Protein AF-A0A2V8F7Y3-F1 (afdb_monomer_lite)

Radius of gyration: 23.51 Å; chains: 1; bounding box: 51×40×60 Å

Sequence (126 aa):
MKVSDRVMPPWYIDRRIGIRKFKEDPSLSDEQIATIVKWVVDSGAPLGNPADLPKPRRFGDLNAWRIGQPDLIVTMPEAWVVKPAAPDDWPTFTLDPKLTEDRYIKAVEVKPAPNSHVVVHHSRPP

Foldseek 3Di:
DCLVVQCPPPDPDDCPDDDNDDDVPPGDDPVRSVVVCCCCPVVVVDDDDPVPDDDDDDDDPLPDDDVDDDPADFDDPDADDDDPDDPDDDDDDDTDSPDPDDDDDPDDDDRHDPPCPVPDDDDDDD

pLDDT: mean 90.53, std 4.72, range [64.12, 97.12]

Secondary structure (DSSP, 8-state):
-TTTTT-SS-----TTSS----TT--PPPHHHHHHHHIIIIIT------GGGPPPPP-PPPTTS-SSS--S-----SS-----SS--------------SS----S-----PPTTGGGT-------

Structure (mmCIF, N/CA/C/O backbone):
data_AF-A0A2V8F7Y3-F1
#
_entry.id   AF-A0A2V8F7Y3-F1
#
loop_
_atom_site.group_PDB
_atom_site.id
_atom_site.type_symbol
_atom_site.label_atom_id
_atom_site.label_alt_id
_atom_site.label_comp_id
_atom_site.label_asym_id
_atom_site.label_entity_id
_atom_site.label_seq_id
_atom_site.pdbx_PDB_ins_code
_atom_site.Cartn_x
_atom_site.Cartn_y
_atom_site.Cartn_z
_atom_site.occupancy
_atom_site.B_iso_or_equiv
_atom_site.auth_seq_id
_atom_site.auth_comp_id
_atom_site.auth_asym_id
_atom_site.auth_atom_id
_atom_site.pdbx_PDB_model_num
ATOM 1 N N . MET A 1 1 ? 17.965 4.250 -18.450 1.00 83.44 1 MET A N 1
ATOM 2 C CA . MET A 1 1 ? 16.538 3.844 -18.315 1.00 83.44 1 MET A CA 1
ATOM 3 C C . MET A 1 1 ? 16.516 2.650 -17.379 1.00 83.44 1 MET A C 1
ATOM 5 O O . MET A 1 1 ? 17.343 1.773 -17.552 1.00 83.44 1 MET A O 1
ATOM 9 N N . LYS A 1 2 ? 15.582 2.547 -16.422 1.00 91.00 2 LYS A N 1
ATOM 10 C CA . LYS A 1 2 ? 15.640 1.496 -15.380 1.00 91.00 2 LYS A CA 1
ATOM 11 C C . LYS A 1 2 ? 15.875 0.068 -15.917 1.00 91.00 2 LYS A C 1
ATOM 13 O O . LYS A 1 2 ? 16.600 -0.690 -15.286 1.00 91.00 2 LYS A O 1
ATOM 18 N N . VAL A 1 3 ? 15.323 -0.278 -17.085 1.00 92.38 3 VAL A N 1
ATOM 19 C CA . VAL A 1 3 ? 15.551 -1.577 -17.751 1.00 92.38 3 VAL A CA 1
ATOM 20 C C . VAL A 1 3 ? 16.946 -1.682 -18.395 1.00 92.38 3 VAL A C 1
ATOM 22 O O . VAL A 1 3 ? 17.622 -2.682 -18.179 1.00 92.38 3 VAL A O 1
ATOM 25 N N . SER A 1 4 ? 17.427 -0.658 -19.122 1.00 91.81 4 SER A N 1
ATOM 26 C CA . SER A 1 4 ? 18.788 -0.656 -19.705 1.00 91.81 4 SER A CA 1
ATOM 27 C C . SER A 1 4 ? 19.873 -0.708 -18.632 1.00 91.81 4 SER A C 1
ATOM 29 O O . SER A 1 4 ? 20.908 -1.340 -18.810 1.00 91.81 4 SER A O 1
ATOM 31 N N . ASP A 1 5 ? 19.594 -0.082 -17.490 1.00 91.62 5 ASP A N 1
ATOM 32 C CA . ASP A 1 5 ? 20.502 0.007 -16.348 1.00 91.62 5 ASP A CA 1
ATOM 33 C C . ASP A 1 5 ? 20.407 -1.252 -15.460 1.00 91.62 5 ASP A C 1
ATOM 35 O O . ASP A 1 5 ? 21.059 -1.328 -14.422 1.00 91.62 5 ASP A O 1
ATOM 39 N N . ARG A 1 6 ? 19.579 -2.239 -15.856 1.00 90.25 6 ARG A N 1
ATOM 40 C CA . ARG A 1 6 ? 19.319 -3.503 -15.142 1.00 90.25 6 ARG A CA 1
ATOM 41 C C . ARG A 1 6 ? 18.842 -3.320 -13.696 1.00 90.25 6 ARG A C 1
ATOM 43 O O . ARG A 1 6 ? 19.003 -4.206 -12.866 1.00 90.25 6 ARG A O 1
ATOM 50 N N . VAL A 1 7 ? 18.206 -2.184 -13.416 1.00 91.25 7 VAL A N 1
ATOM 51 C CA . VAL A 1 7 ? 17.499 -1.920 -12.154 1.00 91.25 7 VAL A CA 1
ATOM 52 C C . VAL A 1 7 ? 16.132 -2.617 -12.148 1.00 91.25 7 VAL A C 1
ATOM 54 O O . VAL A 1 7 ? 15.593 -2.898 -11.083 1.00 91.25 7 VAL A O 1
ATOM 57 N N . MET A 1 8 ? 15.572 -2.899 -13.332 1.00 92.25 8 MET A N 1
ATOM 58 C CA . MET A 1 8 ? 14.321 -3.637 -13.516 1.00 92.25 8 MET A CA 1
ATOM 59 C C . MET A 1 8 ? 14.538 -4.922 -14.344 1.00 92.25 8 MET A C 1
ATOM 61 O O . MET A 1 8 ? 15.237 -4.860 -15.359 1.00 92.25 8 MET A O 1
ATOM 65 N N . PRO A 1 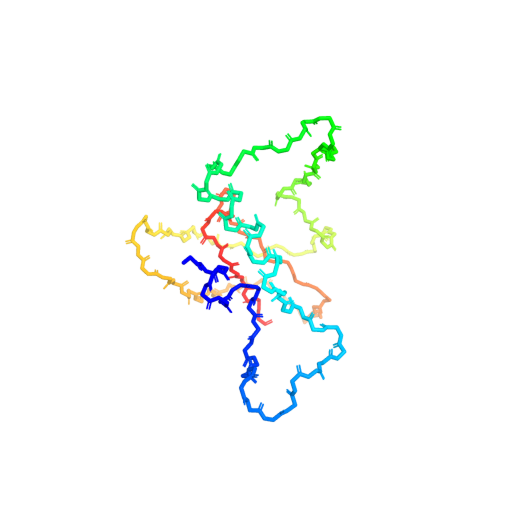9 ? 13.890 -6.046 -13.977 1.00 92.19 9 PRO A N 1
ATOM 66 C CA . PRO A 1 9 ? 13.145 -6.221 -12.731 1.00 92.19 9 PRO A CA 1
ATOM 67 C C . PRO A 1 9 ? 14.088 -6.129 -11.520 1.00 92.19 9 PRO A C 1
ATOM 69 O O . PRO A 1 9 ? 15.266 -6.466 -11.658 1.00 92.19 9 PRO A O 1
ATOM 72 N N . PRO A 1 10 ? 13.614 -5.637 -10.360 1.00 91.38 10 PRO A N 1
ATOM 73 C CA . PRO A 1 10 ? 14.466 -5.489 -9.190 1.00 91.38 10 PRO A CA 1
ATOM 74 C C . PRO A 1 10 ? 15.009 -6.854 -8.777 1.00 91.38 10 PRO A C 1
ATOM 76 O O . PRO A 1 10 ? 14.266 -7.727 -8.331 1.00 91.38 10 PRO A O 1
ATOM 79 N N . TRP A 1 11 ? 16.314 -7.036 -8.960 1.00 89.12 11 TRP A N 1
ATOM 80 C CA . TRP A 1 11 ? 17.012 -8.259 -8.605 1.00 89.12 11 TRP A CA 1
ATOM 81 C C . TRP A 1 11 ? 18.404 -7.914 -8.090 1.00 89.12 11 TRP A C 1
ATOM 83 O O . TRP A 1 11 ? 19.313 -7.613 -8.857 1.00 89.12 11 TRP A O 1
ATOM 93 N N . TYR A 1 12 ? 18.563 -7.922 -6.767 1.00 84.25 12 TYR A N 1
ATOM 94 C CA . TYR A 1 12 ? 19.758 -7.425 -6.071 1.00 84.25 12 TYR A CA 1
ATOM 95 C C . TYR A 1 12 ? 20.948 -8.398 -6.098 1.00 84.25 12 TYR A C 1
ATOM 97 O O . TYR A 1 12 ? 21.847 -8.310 -5.265 1.00 84.25 12 TYR A O 1
ATOM 105 N N . ILE A 1 13 ? 20.953 -9.345 -7.034 1.00 85.31 13 ILE A N 1
ATOM 106 C CA . ILE A 1 13 ? 22.045 -10.296 -7.200 1.00 85.31 13 ILE A CA 1
ATOM 107 C C . ILE A 1 13 ? 23.142 -9.675 -8.056 1.00 85.31 13 ILE A C 1
ATOM 109 O O . ILE A 1 13 ? 22.910 -9.243 -9.189 1.00 85.31 13 ILE A O 1
ATOM 113 N N . ASP A 1 14 ? 24.369 -9.705 -7.540 1.00 82.19 14 ASP A N 1
ATOM 114 C CA . ASP A 1 14 ? 25.540 -9.362 -8.332 1.00 82.19 14 ASP A CA 1
ATOM 115 C C . ASP A 1 14 ? 25.808 -10.457 -9.374 1.00 82.19 14 ASP A C 1
ATOM 117 O O . ASP A 1 14 ? 26.181 -11.587 -9.064 1.00 82.19 14 ASP A O 1
ATOM 121 N N . ARG A 1 15 ? 25.642 -10.108 -10.650 1.00 79.06 15 ARG A N 1
ATOM 122 C CA . ARG A 1 15 ? 25.867 -11.023 -11.779 1.00 79.06 15 ARG A CA 1
ATOM 123 C C . ARG A 1 15 ? 27.352 -11.226 -12.106 1.00 79.06 15 ARG A C 1
ATOM 125 O O . ARG A 1 15 ? 27.675 -12.021 -12.989 1.00 79.06 15 ARG A O 1
ATOM 132 N N . ARG A 1 16 ? 28.267 -10.503 -11.451 1.00 83.06 16 ARG A N 1
ATOM 133 C CA . ARG A 1 16 ? 29.712 -10.506 -11.733 1.00 83.06 16 ARG A CA 1
ATOM 134 C C . ARG A 1 16 ? 30.499 -11.423 -10.805 1.00 83.06 16 ARG A C 1
ATOM 136 O O . ARG A 1 16 ? 31.588 -11.846 -11.187 1.00 83.06 16 ARG A O 1
ATOM 143 N N . ILE A 1 17 ? 29.967 -11.803 -9.649 1.00 84.69 17 ILE A N 1
ATOM 144 C CA . ILE A 1 17 ? 30.681 -12.622 -8.656 1.00 84.69 17 ILE A CA 1
ATOM 145 C C . ILE A 1 17 ? 29.809 -13.781 -8.159 1.00 84.69 17 ILE A C 1
ATOM 147 O O . ILE A 1 17 ? 28.589 -13.697 -8.172 1.00 84.69 17 ILE A O 1
ATOM 151 N N . GLY A 1 18 ? 30.434 -14.879 -7.728 1.00 86.69 18 GLY A N 1
ATOM 152 C CA . GLY A 1 18 ? 29.728 -16.009 -7.113 1.00 86.69 18 GLY A CA 1
ATOM 153 C C . GLY A 1 18 ? 28.788 -16.781 -8.051 1.00 86.69 18 GLY A C 1
ATOM 154 O O . GLY A 1 18 ? 29.084 -16.983 -9.232 1.00 86.69 18 GLY A O 1
ATOM 155 N N . ILE A 1 19 ? 27.674 -17.271 -7.495 1.00 85.06 19 ILE A N 1
ATOM 156 C CA . ILE A 1 19 ? 26.661 -18.060 -8.210 1.00 85.06 19 ILE A CA 1
ATOM 157 C C . I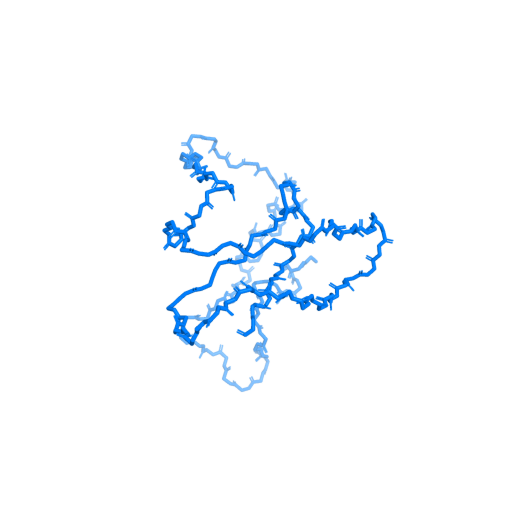LE A 1 19 ? 25.870 -17.130 -9.129 1.00 85.06 19 ILE A C 1
ATOM 159 O O . ILE A 1 19 ? 25.246 -16.180 -8.675 1.00 85.06 19 ILE A O 1
ATOM 163 N N . ARG A 1 20 ? 25.875 -17.433 -10.430 1.00 82.44 20 ARG A N 1
ATOM 164 C CA . ARG A 1 20 ? 25.239 -16.600 -11.469 1.00 82.44 20 ARG A CA 1
ATOM 165 C C . ARG A 1 20 ? 23.999 -17.222 -12.103 1.00 82.44 20 ARG A C 1
ATOM 167 O O . ARG A 1 20 ? 23.399 -16.608 -12.975 1.00 82.44 20 ARG A O 1
ATOM 174 N N . LYS A 1 21 ? 23.662 -18.458 -11.735 1.00 86.19 21 LYS A N 1
ATOM 175 C CA . LYS A 1 21 ? 22.501 -19.177 -12.263 1.00 86.19 21 LYS A CA 1
ATOM 176 C C . LYS A 1 21 ? 21.599 -19.551 -11.105 1.00 86.19 21 LYS A C 1
ATOM 178 O O . LYS A 1 21 ? 21.968 -20.389 -10.285 1.00 86.19 21 LYS A O 1
ATOM 183 N N . PHE A 1 22 ? 20.433 -18.930 -11.071 1.00 88.88 22 PHE A N 1
ATOM 184 C CA . PHE A 1 22 ? 19.390 -19.222 -10.104 1.00 88.88 22 PHE A CA 1
ATOM 185 C C . PHE A 1 22 ? 18.273 -19.973 -10.815 1.00 88.88 22 PHE A C 1
ATOM 187 O O . PHE A 1 22 ? 17.971 -19.718 -11.982 1.00 88.88 22 PHE A O 1
ATOM 194 N N . LYS A 1 23 ? 17.663 -20.927 -10.115 1.00 91.31 23 LYS A N 1
ATOM 195 C CA . LYS A 1 23 ? 16.372 -21.448 -10.552 1.00 91.31 23 LYS A CA 1
ATOM 196 C C . LYS A 1 23 ? 15.371 -20.290 -10.471 1.00 91.31 23 LYS A C 1
ATOM 198 O O . LYS A 1 23 ? 15.380 -19.578 -9.475 1.00 91.31 23 LYS A O 1
ATOM 203 N N . GLU A 1 24 ? 14.558 -20.116 -11.515 1.00 90.75 24 GLU A N 1
ATOM 204 C CA . GLU A 1 24 ? 13.561 -19.032 -11.606 1.00 90.75 24 GLU A CA 1
ATOM 205 C C . GLU A 1 24 ? 14.183 -17.622 -11.544 1.00 90.75 24 GLU A C 1
ATOM 207 O O . GLU A 1 24 ? 13.614 -16.705 -10.962 1.00 90.75 24 GLU A O 1
ATOM 212 N N . ASP A 1 25 ? 15.359 -17.446 -12.162 1.00 90.31 25 ASP A N 1
ATOM 213 C CA . ASP A 1 25 ? 16.021 -16.143 -12.300 1.00 90.31 25 ASP A CA 1
ATOM 214 C C . ASP A 1 25 ? 15.101 -15.138 -13.029 1.00 90.31 25 ASP A C 1
ATOM 216 O O . ASP A 1 25 ? 14.794 -15.342 -14.208 1.00 90.31 25 ASP A O 1
ATOM 220 N N . PRO A 1 26 ? 14.655 -14.056 -12.360 1.00 91.88 26 PRO A N 1
ATOM 221 C CA . PRO A 1 26 ? 13.755 -13.080 -12.960 1.00 91.88 26 PRO A CA 1
ATOM 222 C C . PRO A 1 26 ? 14.486 -12.101 -13.890 1.00 91.88 26 PRO A C 1
ATOM 224 O O . PRO A 1 26 ? 13.841 -11.240 -14.487 1.00 91.88 26 PRO A O 1
ATOM 227 N N . SER A 1 27 ? 15.818 -12.163 -13.991 1.00 90.31 27 SER A N 1
ATOM 228 C CA . SER A 1 27 ? 16.592 -11.215 -14.788 1.00 90.31 27 SER A CA 1
ATOM 229 C C . SER A 1 27 ? 16.315 -11.339 -16.287 1.00 90.31 27 SER A C 1
ATOM 231 O O . SER A 1 27 ? 16.028 -12.405 -16.827 1.00 90.31 27 SER A O 1
ATOM 233 N N . LEU A 1 28 ? 16.430 -10.207 -16.980 1.00 92.50 28 LEU A N 1
ATOM 234 C CA . LEU A 1 28 ? 16.275 -10.148 -18.428 1.00 92.50 28 LEU A CA 1
ATOM 235 C C . LEU A 1 28 ? 17.607 -10.433 -19.133 1.00 92.50 28 LEU A C 1
ATOM 237 O O . LEU A 1 28 ? 18.667 -9.906 -18.753 1.00 92.50 28 LEU A O 1
ATOM 241 N N . SER A 1 29 ? 17.531 -11.224 -20.200 1.00 92.12 29 SER A N 1
ATOM 242 C CA . SER A 1 29 ? 18.600 -11.361 -21.198 1.00 92.12 29 SER A CA 1
ATOM 243 C C . SER A 1 29 ? 18.890 -10.025 -21.891 1.00 92.12 29 SER A C 1
ATOM 245 O O . SER A 1 29 ? 18.088 -9.087 -21.838 1.00 92.12 29 SER A O 1
ATOM 247 N N . ASP A 1 30 ? 20.052 -9.923 -22.537 1.00 93.50 30 ASP A N 1
ATOM 248 C CA . ASP A 1 30 ? 20.394 -8.734 -23.322 1.00 93.50 30 ASP A CA 1
ATOM 249 C C . ASP A 1 30 ? 19.415 -8.534 -24.492 1.00 93.50 30 ASP A C 1
ATOM 251 O O . ASP A 1 30 ? 19.009 -7.397 -24.743 1.00 93.50 30 ASP A O 1
ATOM 255 N N . GLU A 1 31 ? 18.935 -9.607 -25.140 1.00 97.12 31 GLU A N 1
ATOM 256 C CA . GLU A 1 31 ? 17.940 -9.490 -26.217 1.00 97.12 31 GLU A CA 1
ATOM 257 C C . GLU A 1 31 ? 16.585 -8.966 -25.716 1.00 97.12 31 GLU A C 1
ATOM 259 O O . GLU A 1 31 ? 15.954 -8.120 -26.360 1.00 97.12 31 GLU A O 1
ATOM 264 N N . GLN A 1 32 ? 16.129 -9.430 -24.548 1.00 96.50 32 GLN A N 1
ATOM 265 C CA . GLN A 1 32 ? 14.887 -8.939 -23.939 1.00 96.50 32 GLN A CA 1
ATOM 266 C C . GLN A 1 32 ? 14.993 -7.460 -23.555 1.00 96.50 32 GLN A C 1
ATOM 268 O O . GLN A 1 32 ? 14.058 -6.694 -23.798 1.00 96.50 32 GLN A O 1
ATOM 273 N N . ILE A 1 33 ? 16.135 -7.034 -23.005 1.00 95.50 33 ILE A N 1
ATOM 274 C CA . ILE A 1 33 ? 16.384 -5.617 -22.710 1.00 95.50 33 ILE A CA 1
ATOM 275 C C . ILE A 1 33 ? 16.368 -4.800 -23.999 1.00 95.50 33 ILE A C 1
ATOM 277 O O . ILE A 1 33 ? 15.675 -3.786 -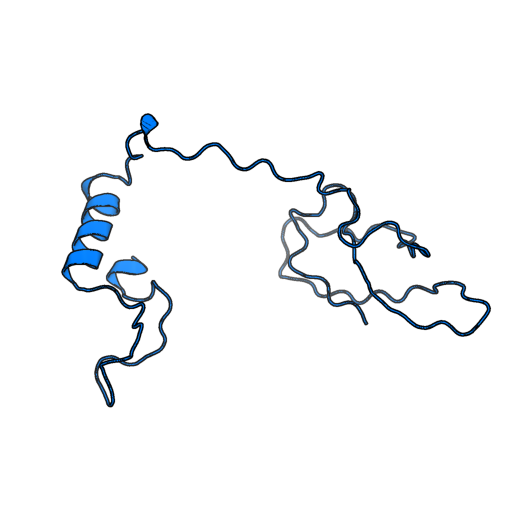24.051 1.00 95.50 33 ILE A O 1
ATOM 281 N N . ALA A 1 34 ? 17.067 -5.249 -25.044 1.00 96.06 34 ALA A N 1
ATOM 282 C CA . ALA A 1 34 ? 17.097 -4.560 -26.332 1.00 96.06 34 ALA A CA 1
ATOM 283 C C . ALA A 1 34 ? 15.690 -4.414 -26.941 1.00 96.06 34 ALA A C 1
ATOM 285 O O . ALA A 1 34 ? 15.344 -3.351 -27.455 1.00 96.06 34 ALA A O 1
ATOM 286 N N . THR A 1 35 ? 14.851 -5.445 -26.810 1.00 96.44 35 THR A N 1
ATOM 287 C CA . THR A 1 35 ? 13.451 -5.420 -27.264 1.00 96.44 35 THR A CA 1
ATOM 288 C C . THR A 1 35 ? 12.646 -4.333 -26.548 1.00 96.44 35 THR A C 1
ATOM 290 O O . THR A 1 35 ? 11.949 -3.550 -27.195 1.00 96.44 35 THR A O 1
ATOM 293 N N . ILE A 1 36 ? 12.775 -4.237 -25.221 1.00 95.44 36 ILE A N 1
ATOM 294 C CA . ILE A 1 36 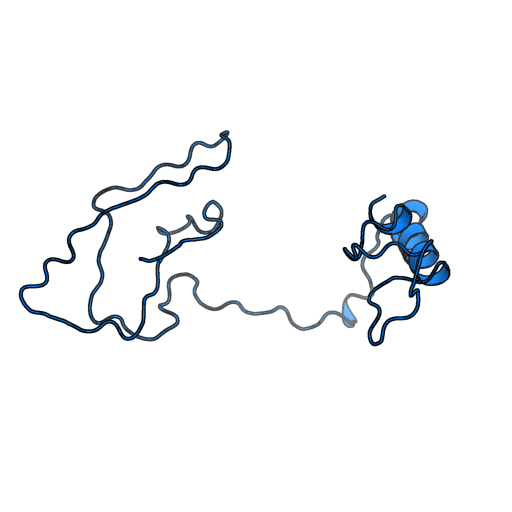? 12.080 -3.215 -24.424 1.00 95.44 36 ILE A CA 1
ATOM 295 C C . ILE A 1 36 ? 12.619 -1.817 -24.743 1.00 95.44 36 ILE A C 1
ATOM 297 O O . ILE A 1 36 ? 11.832 -0.891 -24.921 1.00 95.44 36 ILE A O 1
ATOM 301 N N . VAL A 1 37 ? 13.943 -1.657 -24.844 1.00 95.12 37 VAL A N 1
ATOM 302 C CA . VAL A 1 37 ? 14.585 -0.379 -25.198 1.00 95.12 37 VAL A CA 1
ATOM 303 C C . VAL A 1 37 ? 14.056 0.122 -26.535 1.00 95.12 37 VAL A C 1
ATOM 305 O O . VAL A 1 37 ? 13.611 1.261 -26.605 1.00 95.12 37 VAL A O 1
ATOM 308 N N . LYS A 1 38 ? 14.029 -0.730 -27.561 1.00 95.69 38 LYS A N 1
ATOM 309 C CA . LYS A 1 38 ? 13.509 -0.377 -28.885 1.00 95.69 38 LYS A CA 1
ATOM 310 C C . LYS A 1 38 ? 12.038 0.039 -28.837 1.00 95.69 38 LYS A C 1
ATOM 312 O O . LYS A 1 38 ? 11.644 1.025 -29.458 1.00 95.69 38 LYS A O 1
ATOM 317 N N . TRP A 1 39 ? 11.215 -0.692 -28.087 1.00 95.31 39 TRP A N 1
ATOM 318 C CA . TRP A 1 39 ? 9.800 -0.353 -27.940 1.00 95.31 39 TRP A CA 1
ATOM 319 C C . TRP A 1 39 ? 9.601 1.011 -27.256 1.00 95.31 39 TRP A C 1
ATOM 321 O O . TRP A 1 39 ? 8.798 1.814 -27.730 1.00 95.31 39 TRP A O 1
ATOM 331 N N . VAL A 1 40 ? 10.357 1.313 -26.194 1.00 95.06 40 VAL A N 1
ATOM 332 C CA . VAL A 1 40 ? 10.248 2.598 -25.477 1.00 95.06 40 VAL A CA 1
ATOM 333 C C . VAL A 1 40 ? 10.869 3.751 -26.267 1.00 95.06 40 VAL A C 1
ATOM 335 O O . VAL A 1 40 ? 10.211 4.762 -26.487 1.00 95.06 40 VAL A O 1
ATOM 338 N N . VAL A 1 41 ? 12.138 3.619 -26.653 1.00 92.25 41 VAL A N 1
ATOM 339 C CA . VAL A 1 41 ? 12.970 4.718 -27.165 1.00 92.25 41 VAL A CA 1
ATOM 340 C C . VAL A 1 41 ? 12.719 4.961 -28.646 1.00 92.25 41 VAL A C 1
ATOM 342 O O . VAL A 1 41 ? 12.488 6.101 -29.037 1.00 92.25 41 VAL A O 1
ATOM 345 N N . ASP A 1 42 ? 12.721 3.901 -29.457 1.00 91.44 42 ASP A N 1
ATOM 346 C CA . ASP A 1 42 ? 12.637 4.049 -30.914 1.00 91.44 42 ASP A CA 1
ATOM 347 C C . ASP A 1 42 ? 11.183 4.186 -31.379 1.00 91.44 42 ASP A C 1
ATOM 349 O O . ASP A 1 42 ? 10.904 4.877 -32.355 1.00 91.44 42 ASP A O 1
ATOM 353 N N . SER A 1 43 ? 10.250 3.513 -30.693 1.00 93.50 43 SER A N 1
ATOM 354 C CA . SER A 1 43 ? 8.836 3.458 -31.104 1.00 93.50 43 SER A CA 1
ATOM 355 C C . SER A 1 43 ? 7.907 4.349 -30.271 1.00 93.50 43 SER A C 1
ATOM 357 O O . SER A 1 43 ? 6.759 4.543 -30.663 1.00 93.50 43 SER A O 1
ATOM 359 N N . GLY A 1 44 ? 8.365 4.885 -29.133 1.00 94.31 44 GLY A N 1
ATOM 360 C CA . GLY A 1 44 ? 7.558 5.752 -28.266 1.00 94.31 44 GLY A CA 1
ATOM 361 C C . GLY A 1 44 ? 6.509 5.018 -27.421 1.00 94.31 44 GLY A C 1
ATOM 362 O O . GLY A 1 44 ? 5.484 5.606 -27.086 1.00 94.31 44 GLY A O 1
ATOM 363 N N . ALA A 1 45 ? 6.747 3.746 -27.084 1.00 94.81 45 ALA A N 1
ATOM 364 C CA . ALA A 1 45 ? 5.859 2.898 -26.281 1.00 94.81 45 ALA A CA 1
ATOM 365 C C . ALA A 1 45 ? 4.418 2.747 -26.837 1.00 94.81 45 ALA A C 1
ATOM 367 O O . ALA A 1 45 ? 3.446 2.963 -26.104 1.00 94.81 45 ALA A O 1
ATOM 368 N N . PRO A 1 46 ? 4.239 2.367 -28.119 1.00 94.88 46 PRO A N 1
ATOM 369 C CA . PRO A 1 46 ? 2.916 2.244 -28.716 1.00 94.88 46 PRO A CA 1
ATOM 370 C C . PRO A 1 46 ? 2.105 1.136 -28.040 1.00 94.88 46 PRO A C 1
ATOM 372 O O . PRO A 1 46 ? 2.640 0.083 -27.673 1.00 94.88 46 PRO A O 1
ATOM 375 N N . LEU A 1 47 ? 0.796 1.370 -27.919 1.00 92.94 47 LEU A N 1
ATOM 376 C CA . LEU A 1 47 ? -0.156 0.357 -27.476 1.00 92.94 47 LEU A CA 1
ATOM 377 C C . LEU A 1 47 ? -0.120 -0.842 -28.437 1.00 92.94 47 LEU A C 1
ATOM 379 O O . LEU A 1 47 ? -0.012 -0.672 -29.652 1.00 92.94 47 LEU A O 1
ATOM 383 N N . GLY A 1 48 ? -0.233 -2.052 -27.886 1.00 91.19 48 GLY A N 1
ATOM 384 C CA . GLY A 1 48 ? -0.460 -3.257 -28.680 1.00 91.19 48 GLY A CA 1
ATOM 385 C C . GLY A 1 48 ? -1.831 -3.253 -29.367 1.00 91.19 48 GLY A C 1
ATOM 386 O O . GLY A 1 48 ? -2.585 -2.283 -29.309 1.00 91.19 48 GLY A O 1
ATOM 387 N N . ASN A 1 49 ? -2.182 -4.365 -30.004 1.00 95.06 49 ASN A N 1
ATOM 388 C CA . ASN A 1 49 ? -3.483 -4.516 -30.644 1.00 95.06 49 ASN A CA 1
ATOM 389 C C . ASN A 1 49 ? -4.623 -4.440 -29.601 1.00 95.06 49 ASN A C 1
ATOM 391 O O . ASN A 1 49 ? -4.676 -5.283 -28.702 1.00 95.06 49 ASN A O 1
ATOM 395 N N . PRO A 1 50 ? -5.571 -3.490 -29.718 1.00 93.56 50 PRO A N 1
ATOM 396 C CA . PRO A 1 50 ? -6.691 -3.382 -28.785 1.00 93.56 50 PRO A CA 1
ATOM 397 C C . PRO A 1 50 ? -7.580 -4.632 -28.715 1.00 93.56 50 PRO A C 1
ATOM 399 O O . PRO A 1 50 ? -8.238 -4.842 -27.699 1.00 93.56 50 PRO A O 1
ATOM 402 N N . ALA A 1 51 ? -7.601 -5.470 -29.759 1.00 95.38 51 ALA A N 1
ATOM 403 C CA . ALA A 1 51 ? -8.363 -6.721 -29.758 1.00 95.38 51 ALA A CA 1
ATOM 404 C C . ALA A 1 51 ? -7.781 -7.786 -28.809 1.00 95.38 51 ALA A C 1
ATOM 406 O O . ALA A 1 51 ? -8.517 -8.668 -28.370 1.00 95.38 51 ALA A O 1
ATOM 407 N N . ASP A 1 52 ? -6.497 -7.671 -28.453 1.00 95.56 52 ASP A N 1
ATOM 408 C CA . ASP A 1 52 ? -5.817 -8.581 -27.523 1.00 95.56 52 ASP A CA 1
ATOM 409 C C . ASP A 1 52 ? -5.968 -8.133 -26.057 1.00 95.56 52 ASP A C 1
ATOM 411 O O . ASP A 1 52 ? -5.461 -8.785 -25.139 1.00 95.56 52 ASP A O 1
ATOM 415 N N . LEU A 1 53 ? -6.663 -7.015 -25.805 1.00 93.44 53 LEU A N 1
ATOM 416 C CA . LEU A 1 53 ? -6.901 -6.536 -24.449 1.00 93.44 53 LEU A CA 1
ATOM 417 C C . LEU A 1 53 ? -7.801 -7.517 -23.682 1.00 93.44 53 LEU A C 1
ATOM 419 O O . LEU A 1 53 ? -8.895 -7.860 -24.145 1.00 93.44 53 LEU A O 1
ATOM 423 N N . PRO A 1 54 ? -7.418 -7.921 -22.457 1.00 93.19 54 PRO A N 1
ATOM 424 C CA . PRO A 1 54 ? -8.340 -8.629 -21.589 1.00 93.19 54 PRO A CA 1
ATOM 425 C C . PRO A 1 54 ? -9.510 -7.709 -21.227 1.00 93.19 54 PRO A C 1
ATOM 427 O O . PRO A 1 54 ? -9.384 -6.482 -21.190 1.00 93.19 54 PRO A O 1
ATOM 430 N N . LYS A 1 55 ? -10.658 -8.304 -20.887 1.00 93.31 55 LYS A N 1
ATOM 431 C CA . LYS A 1 55 ? -11.792 -7.536 -20.359 1.00 93.31 55 LYS A CA 1
ATOM 432 C C . LYS A 1 55 ? -11.333 -6.705 -19.148 1.00 93.31 55 LYS A C 1
ATOM 434 O O . LYS A 1 55 ? -10.658 -7.260 -18.274 1.00 93.31 55 LYS A O 1
ATOM 439 N N . PRO A 1 56 ? -11.713 -5.415 -19.056 1.00 91.50 56 PRO A N 1
ATOM 440 C CA . PRO A 1 56 ? -11.364 -4.586 -17.911 1.00 91.50 56 PRO A CA 1
ATOM 441 C C . PRO A 1 56 ? -11.782 -5.245 -16.597 1.00 91.50 56 PRO A C 1
ATOM 443 O O . PRO A 1 56 ? -12.895 -5.768 -16.471 1.00 91.50 56 PRO A O 1
ATOM 446 N N . ARG A 1 57 ? -10.889 -5.208 -15.604 1.00 92.31 57 ARG A N 1
ATOM 447 C CA . ARG A 1 57 ? -11.215 -5.677 -14.257 1.00 92.31 57 ARG A CA 1
ATOM 448 C C . ARG A 1 57 ? -12.299 -4.780 -13.673 1.00 92.31 57 ARG A C 1
ATOM 450 O O . ARG A 1 57 ? -12.187 -3.558 -13.706 1.00 92.31 57 ARG A O 1
ATOM 457 N N . ARG A 1 58 ? -13.333 -5.397 -13.107 1.00 90.69 58 ARG A N 1
ATOM 458 C CA . ARG A 1 58 ? -14.313 -4.699 -12.276 1.00 90.69 58 ARG A CA 1
ATOM 459 C C . ARG A 1 58 ? -13.838 -4.787 -10.837 1.00 90.69 58 ARG A C 1
ATOM 461 O O . ARG A 1 58 ? -13.805 -5.875 -10.267 1.00 90.69 58 ARG A O 1
ATOM 468 N N . PHE A 1 59 ? -13.426 -3.657 -10.281 1.00 85.19 59 PHE A N 1
ATOM 469 C CA . PHE A 1 59 ? -13.150 -3.561 -8.855 1.00 85.19 59 PHE A CA 1
ATOM 470 C C . PHE A 1 59 ? -14.482 -3.493 -8.100 1.00 85.19 59 PHE A C 1
ATOM 472 O O . PHE A 1 59 ? -15.437 -2.887 -8.585 1.00 85.19 59 PHE A O 1
ATOM 479 N N . GLY A 1 60 ? -14.560 -4.170 -6.953 1.00 85.00 60 GLY A N 1
ATOM 480 C CA . GLY A 1 60 ? -15.722 -4.080 -6.070 1.00 85.00 60 GLY A CA 1
ATOM 481 C C . GLY A 1 60 ? -15.842 -2.694 -5.435 1.00 85.00 60 GLY A C 1
ATOM 482 O O . GLY A 1 60 ? -14.944 -1.862 -5.567 1.00 85.00 60 GLY A O 1
ATOM 483 N N . ASP A 1 61 ? -16.941 -2.464 -4.720 1.00 87.12 61 ASP A N 1
ATOM 484 C CA . ASP A 1 61 ? -17.125 -1.232 -3.956 1.00 87.12 61 ASP A CA 1
ATOM 485 C C . ASP A 1 61 ? -15.994 -1.071 -2.927 1.00 87.12 61 ASP A C 1
ATOM 487 O O . ASP A 1 61 ? -15.806 -1.905 -2.038 1.00 87.12 61 ASP A O 1
ATOM 491 N N . LEU A 1 62 ? -15.227 0.013 -3.059 1.00 81.62 62 LEU A N 1
ATOM 492 C CA . LEU A 1 62 ? -14.137 0.348 -2.143 1.00 81.62 62 LEU A CA 1
ATOM 493 C C . LEU A 1 62 ? -14.655 0.690 -0.740 1.00 81.62 62 LEU A C 1
ATOM 495 O O . LEU A 1 62 ? -13.895 0.599 0.223 1.00 81.62 62 LEU A O 1
ATOM 499 N N . ASN A 1 63 ? -15.938 1.040 -0.622 1.00 81.38 63 ASN A N 1
ATOM 500 C CA . ASN A 1 63 ? -16.611 1.319 0.638 1.00 81.38 63 ASN A CA 1
ATOM 501 C C . ASN A 1 63 ? -17.309 0.088 1.235 1.00 81.38 63 ASN A C 1
ATOM 503 O O . ASN A 1 63 ? -17.891 0.208 2.314 1.00 81.38 63 ASN A O 1
ATOM 507 N N . ALA A 1 64 ? -17.236 -1.095 0.618 1.00 87.69 64 ALA A N 1
ATOM 508 C CA . ALA A 1 64 ? -17.731 -2.329 1.231 1.00 87.69 64 ALA A CA 1
ATOM 509 C C . ALA A 1 64 ? -16.786 -2.823 2.344 1.00 87.69 64 ALA A C 1
ATOM 511 O O . ALA A 1 64 ? -15.616 -2.446 2.395 1.00 87.69 64 ALA A O 1
ATOM 512 N N . TRP A 1 65 ? -17.294 -3.626 3.280 1.00 91.12 65 TRP A N 1
ATOM 513 C CA . TRP A 1 65 ? -16.457 -4.391 4.215 1.00 91.12 65 TRP A CA 1
ATOM 514 C C . TRP A 1 65 ? -16.012 -5.687 3.537 1.00 91.12 65 TRP A C 1
ATOM 516 O O . TRP A 1 65 ? -16.832 -6.371 2.919 1.00 91.12 65 TRP A O 1
ATOM 526 N N . ARG A 1 66 ? -14.723 -6.018 3.615 1.00 90.25 66 ARG A N 1
ATOM 527 C CA . ARG A 1 66 ? -14.130 -7.144 2.871 1.00 90.25 66 ARG A CA 1
ATOM 528 C C . ARG A 1 66 ? -14.124 -8.450 3.652 1.00 90.25 66 ARG A C 1
ATOM 530 O O . ARG A 1 66 ? -14.086 -9.511 3.035 1.00 90.25 66 ARG A O 1
ATOM 537 N N . ILE A 1 67 ? -14.172 -8.380 4.980 1.00 92.94 67 ILE A N 1
ATOM 538 C CA . ILE A 1 67 ? -14.120 -9.561 5.860 1.00 92.94 67 ILE A CA 1
ATOM 539 C C . ILE A 1 67 ? -15.478 -9.928 6.481 1.00 92.94 67 ILE A C 1
ATOM 541 O O . ILE A 1 67 ? -15.534 -10.730 7.410 1.00 92.94 67 ILE A O 1
ATOM 545 N N . GLY A 1 68 ? -16.570 -9.369 5.952 1.00 92.62 68 GLY A N 1
ATOM 546 C CA . GLY A 1 68 ? -17.930 -9.545 6.466 1.00 92.62 68 GLY A CA 1
ATOM 547 C C . GLY A 1 68 ? -18.444 -8.313 7.211 1.00 92.62 68 GLY A C 1
ATOM 548 O O . GLY A 1 68 ? -17.777 -7.284 7.275 1.00 92.62 68 GLY A O 1
ATOM 549 N N . GLN A 1 69 ? -19.663 -8.404 7.741 1.00 94.56 69 GLN A N 1
ATOM 550 C CA . GLN A 1 69 ? -20.250 -7.326 8.534 1.00 94.56 69 GLN A CA 1
ATOM 551 C C . GLN A 1 69 ? -19.522 -7.218 9.887 1.00 94.56 69 GLN A C 1
ATOM 553 O O . GLN A 1 69 ? -19.374 -8.238 10.558 1.00 94.56 69 GLN A O 1
ATOM 558 N N . PRO A 1 70 ? -19.069 -6.021 10.298 1.00 95.00 70 PRO A N 1
ATOM 559 C CA . PRO A 1 70 ? -18.423 -5.843 11.591 1.00 95.00 70 PRO A CA 1
ATOM 560 C C . PRO A 1 70 ? -19.439 -5.885 12.738 1.00 95.00 70 PRO A C 1
ATOM 562 O O . PRO A 1 70 ? -20.524 -5.311 12.637 1.00 95.00 70 PRO A O 1
ATOM 565 N N . ASP A 1 71 ? -19.037 -6.488 13.857 1.00 94.81 71 ASP A N 1
ATOM 566 C CA . ASP A 1 71 ? -19.795 -6.456 15.116 1.00 94.81 71 ASP A CA 1
ATOM 567 C C . ASP A 1 71 ? -19.614 -5.127 15.872 1.00 94.81 71 ASP A C 1
ATOM 569 O O . ASP A 1 71 ? -20.461 -4.730 16.669 1.00 94.81 71 ASP A O 1
ATOM 573 N N . LEU A 1 72 ? -18.494 -4.438 15.630 1.00 94.50 72 LEU A N 1
ATOM 574 C CA . LEU A 1 72 ? -18.131 -3.166 16.248 1.00 94.50 72 LEU A CA 1
ATOM 575 C C . LEU A 1 72 ? -17.431 -2.276 15.218 1.00 94.50 72 LEU A C 1
ATOM 577 O O . LEU A 1 72 ? -16.492 -2.708 14.549 1.00 94.50 72 LEU A O 1
ATOM 581 N N . ILE A 1 73 ? -17.859 -1.018 15.127 1.00 94.50 73 ILE A N 1
ATOM 582 C CA . ILE A 1 73 ? -17.192 0.019 14.337 1.00 94.50 73 ILE A CA 1
ATOM 583 C C . ILE A 1 73 ? -16.702 1.090 15.305 1.00 94.50 73 ILE A C 1
ATOM 585 O O . ILE A 1 73 ? -17.499 1.702 16.013 1.00 94.50 73 ILE A O 1
ATOM 589 N N . VAL A 1 74 ? -15.390 1.321 15.315 1.00 94.00 74 VAL A N 1
ATOM 590 C CA . VAL A 1 74 ? -14.760 2.402 16.078 1.00 94.00 74 VAL A CA 1
ATOM 591 C C . VAL A 1 74 ? -14.333 3.481 15.090 1.00 94.00 74 VAL A C 1
ATOM 593 O O . VAL A 1 74 ? -13.492 3.239 14.225 1.00 94.00 74 VAL A O 1
ATOM 596 N N . THR A 1 75 ? -14.938 4.661 15.197 1.00 92.31 75 THR A N 1
ATOM 597 C CA . THR A 1 75 ? -14.763 5.756 14.233 1.00 92.31 75 THR A CA 1
ATOM 598 C C . THR A 1 75 ? -13.954 6.884 14.858 1.00 92.31 75 THR A C 1
ATOM 600 O O . THR A 1 75 ? -14.172 7.238 16.016 1.00 92.31 75 THR A O 1
ATOM 603 N N . MET A 1 76 ? -13.038 7.479 14.090 1.00 91.25 76 MET A N 1
ATOM 604 C CA . MET A 1 76 ? -12.382 8.715 14.514 1.00 91.25 76 MET A CA 1
ATOM 605 C C . MET A 1 76 ? -13.424 9.834 14.662 1.00 91.25 76 MET A C 1
ATOM 607 O O . MET A 1 76 ? -14.240 10.010 13.757 1.00 91.25 76 MET A O 1
ATOM 611 N N . PRO A 1 77 ? -13.401 10.608 15.760 1.00 89.00 77 PRO A N 1
ATOM 612 C CA . PRO A 1 77 ? -14.359 11.694 15.956 1.00 89.00 77 PRO A CA 1
ATOM 613 C C . PRO A 1 77 ? -14.176 12.816 14.926 1.00 89.00 77 PRO A C 1
ATOM 615 O O . PRO A 1 77 ? -15.145 13.456 14.531 1.00 89.00 77 PRO A O 1
ATOM 618 N N . GLU A 1 78 ? -12.942 13.024 14.466 1.00 89.06 78 GLU A N 1
ATOM 619 C CA . GLU A 1 78 ? -12.579 14.047 13.492 1.00 89.06 78 GLU A CA 1
ATOM 620 C C . GLU A 1 78 ? -11.676 13.454 12.411 1.00 89.06 78 GLU A C 1
ATOM 622 O O . GLU A 1 78 ? -10.901 12.529 12.660 1.00 89.06 78 GLU A O 1
ATOM 627 N N . ALA A 1 79 ? -11.777 13.984 11.193 1.00 88.19 79 ALA A N 1
ATOM 628 C CA . ALA A 1 79 ? -10.933 13.554 10.089 1.00 88.19 79 ALA A CA 1
ATOM 629 C C . ALA A 1 79 ? -9.507 14.098 10.246 1.00 88.19 79 ALA A C 1
ATOM 631 O O . ALA A 1 79 ? -9.302 15.284 10.500 1.00 88.19 79 ALA A O 1
ATOM 632 N N . TRP A 1 80 ? -8.514 13.244 10.005 1.00 90.44 80 TRP A N 1
ATOM 633 C CA . TRP A 1 80 ? -7.136 13.688 9.835 1.00 90.44 80 TRP A CA 1
ATOM 634 C C . TRP A 1 80 ? -6.943 14.297 8.443 1.00 90.44 80 TRP A C 1
ATOM 636 O O . TRP A 1 80 ? -7.169 13.632 7.428 1.00 90.44 80 TRP A O 1
ATOM 646 N N . VAL A 1 81 ? -6.517 15.559 8.386 1.00 90.69 81 VAL A N 1
ATOM 647 C CA . VAL A 1 81 ? -6.304 16.274 7.122 1.00 90.69 81 VAL A CA 1
ATOM 648 C C . VAL A 1 81 ? -4.858 16.106 6.667 1.00 90.69 81 VAL A C 1
ATOM 650 O O . VAL A 1 81 ? -3.934 16.664 7.258 1.00 90.69 81 VAL A O 1
ATOM 653 N N . VAL A 1 82 ? -4.668 15.374 5.568 1.00 90.81 82 VAL A N 1
ATOM 654 C CA . VAL A 1 82 ? -3.367 15.246 4.901 1.00 90.81 82 VAL A CA 1
ATOM 655 C C . VAL A 1 82 ? -3.079 16.523 4.110 1.00 90.81 82 VAL A C 1
ATOM 657 O O . VAL A 1 82 ? -3.903 16.976 3.313 1.00 90.81 82 VAL A O 1
ATOM 660 N N . LYS A 1 83 ? -1.905 17.120 4.330 1.00 90.38 83 LYS A N 1
ATOM 661 C CA . LYS A 1 83 ? -1.482 18.324 3.603 1.00 90.38 83 LYS A CA 1
ATOM 662 C C . LYS A 1 83 ? -1.171 17.976 2.138 1.00 90.38 83 LYS A C 1
ATOM 664 O O . LYS A 1 83 ? -0.565 16.940 1.889 1.00 90.38 83 LYS A O 1
ATOM 669 N N . PRO A 1 84 ? -1.499 18.851 1.169 1.00 88.88 84 PRO A N 1
ATOM 670 C CA . PRO A 1 84 ? -1.311 18.566 -0.258 1.00 88.88 84 PRO A CA 1
ATOM 671 C C . PRO A 1 84 ? 0.161 18.441 -0.685 1.00 88.88 84 PRO A C 1
ATOM 673 O O . PRO A 1 84 ? 0.449 17.808 -1.694 1.00 88.88 84 PRO A O 1
ATOM 676 N N . ALA A 1 85 ? 1.089 19.040 0.067 1.00 91.50 85 ALA A N 1
ATOM 677 C CA . ALA A 1 85 ? 2.525 18.937 -0.163 1.00 91.50 85 ALA A CA 1
ATOM 678 C C . ALA A 1 85 ? 3.248 18.786 1.180 1.00 91.50 85 ALA A C 1
ATOM 680 O O . ALA A 1 85 ? 3.471 19.764 1.897 1.00 91.50 85 ALA A O 1
ATOM 681 N N . ALA A 1 86 ? 3.575 17.548 1.534 1.00 87.00 86 ALA A N 1
ATOM 682 C CA . ALA A 1 86 ? 4.334 17.196 2.725 1.00 87.00 86 ALA A CA 1
ATOM 683 C C . ALA A 1 86 ? 5.059 15.856 2.500 1.00 87.00 86 ALA A C 1
ATOM 685 O O . ALA A 1 86 ? 4.640 15.090 1.629 1.00 87.00 86 ALA A O 1
ATOM 686 N N . PRO A 1 87 ? 6.135 15.569 3.255 1.00 90.81 87 PRO A N 1
ATOM 687 C CA . PRO A 1 87 ? 6.660 14.211 3.375 1.00 90.81 87 PRO A CA 1
ATOM 688 C C . PRO A 1 87 ? 5.605 13.243 3.924 1.00 90.81 87 PRO A C 1
ATOM 690 O O . PRO A 1 87 ? 4.584 13.673 4.464 1.00 90.81 87 PRO A O 1
ATOM 693 N N . ASP A 1 88 ? 5.896 11.947 3.832 1.00 90.94 88 ASP A N 1
ATOM 694 C CA . ASP A 1 88 ? 5.084 10.904 4.456 1.00 90.94 88 ASP A CA 1
ATOM 695 C C . ASP A 1 88 ? 4.906 11.161 5.959 1.00 90.94 88 ASP A C 1
ATOM 697 O O . ASP A 1 88 ? 5.830 11.592 6.658 1.00 90.94 88 ASP A O 1
ATOM 701 N N . ASP A 1 89 ? 3.699 10.878 6.444 1.00 90.75 89 ASP A N 1
ATOM 702 C CA . ASP A 1 89 ? 3.307 11.044 7.837 1.00 90.75 89 ASP A CA 1
ATOM 703 C C . ASP A 1 89 ? 2.778 9.715 8.394 1.00 90.75 89 ASP A C 1
ATOM 705 O O . ASP A 1 89 ? 2.062 8.978 7.709 1.00 90.75 89 ASP A O 1
ATOM 709 N N . TRP A 1 90 ? 3.123 9.413 9.647 1.00 91.44 90 TRP A N 1
ATOM 710 C CA . TRP A 1 90 ? 2.767 8.167 10.339 1.00 91.44 90 TRP A CA 1
ATOM 711 C C . TRP A 1 90 ? 2.047 8.461 11.661 1.00 91.44 90 TRP A C 1
ATOM 713 O O . TRP A 1 90 ? 2.572 8.166 12.740 1.00 91.44 90 TRP A O 1
ATOM 723 N N . PRO A 1 91 ? 0.839 9.047 11.613 1.00 89.94 91 PRO A N 1
ATOM 724 C CA . PRO A 1 91 ? 0.098 9.361 12.821 1.00 89.94 91 PRO A CA 1
ATOM 725 C C . PRO A 1 91 ? -0.356 8.084 13.537 1.00 89.94 91 PRO A C 1
ATOM 727 O O . PRO A 1 91 ? -0.733 7.088 12.917 1.00 89.94 91 PRO A O 1
ATOM 730 N N . THR A 1 92 ? -0.352 8.132 14.869 1.00 91.12 92 THR A N 1
ATOM 731 C CA . THR A 1 92 ? -0.944 7.095 15.721 1.00 91.12 92 THR A CA 1
ATOM 732 C C . THR A 1 92 ? -2.219 7.642 16.344 1.00 91.12 92 THR A C 1
ATOM 734 O O . THR A 1 92 ? -2.203 8.704 16.964 1.00 91.12 92 THR A O 1
ATOM 737 N N . PHE A 1 93 ? -3.318 6.907 16.193 1.00 89.44 93 PHE A N 1
ATOM 738 C CA . PHE A 1 93 ? -4.617 7.268 16.751 1.00 89.44 93 PHE A CA 1
ATOM 739 C C . PHE A 1 93 ? -5.022 6.241 17.803 1.00 89.44 93 PHE A C 1
ATOM 741 O O . PHE A 1 93 ? -5.082 5.046 17.517 1.00 89.44 93 PHE A O 1
ATOM 748 N N . THR A 1 94 ? -5.338 6.717 19.004 1.00 91.38 94 THR A N 1
ATOM 749 C CA . THR A 1 94 ? -5.894 5.892 20.079 1.00 91.38 94 THR A CA 1
ATOM 750 C C . THR A 1 94 ? -7.373 6.215 20.209 1.00 91.38 94 THR A C 1
ATOM 752 O O . THR A 1 94 ? -7.738 7.359 20.473 1.00 91.38 94 THR A O 1
ATOM 755 N N . LEU A 1 95 ? -8.222 5.209 20.015 1.00 91.75 95 LEU A N 1
ATOM 756 C CA . LEU A 1 95 ? -9.673 5.329 20.115 1.00 91.75 95 LEU A CA 1
ATOM 757 C C . LEU A 1 95 ? -10.175 4.374 21.196 1.00 91.75 95 LEU A C 1
ATOM 759 O O . LEU A 1 95 ? -9.733 3.230 21.268 1.00 91.75 95 LEU A O 1
ATOM 763 N N . ASP A 1 96 ? -11.099 4.847 22.028 1.00 92.88 96 ASP A N 1
ATOM 764 C CA . ASP A 1 96 ? -11.756 4.021 23.038 1.00 92.88 96 ASP A CA 1
ATOM 765 C C . ASP A 1 96 ? -12.914 3.242 22.384 1.00 92.88 96 ASP A C 1
ATOM 767 O O . ASP A 1 96 ? -13.866 3.875 21.916 1.00 92.88 96 ASP A O 1
ATOM 771 N N . PRO A 1 97 ? -12.865 1.895 22.339 1.00 92.31 97 PRO A N 1
ATOM 772 C CA . PRO A 1 97 ? -13.911 1.081 21.726 1.00 92.31 97 PRO A CA 1
ATOM 773 C C . PRO A 1 97 ? -15.196 1.010 22.566 1.00 92.31 97 PRO A C 1
ATOM 775 O O . PRO A 1 97 ? -16.174 0.419 22.109 1.00 92.31 97 PRO A O 1
ATOM 778 N N . LYS A 1 98 ? -15.206 1.580 23.782 1.00 94.12 98 LYS A N 1
ATOM 779 C CA . LYS A 1 98 ? -16.348 1.589 24.713 1.00 94.12 98 LYS A CA 1
ATOM 780 C C . LYS A 1 98 ? -16.872 0.192 25.063 1.00 94.12 98 LYS A C 1
ATOM 782 O O . LYS A 1 98 ? -18.055 0.021 25.347 1.00 94.12 98 LYS A O 1
ATOM 787 N N . LEU A 1 99 ? -15.989 -0.807 25.059 1.00 94.31 99 LEU A N 1
ATOM 788 C CA . LEU A 1 99 ? -16.316 -2.159 25.504 1.00 94.31 99 LEU A CA 1
ATOM 789 C C . LEU A 1 99 ? -16.566 -2.164 27.015 1.00 94.31 99 LEU A C 1
ATOM 791 O O . LEU A 1 99 ? -15.800 -1.584 27.780 1.00 94.31 99 LEU A O 1
ATOM 795 N N . THR A 1 100 ? -17.632 -2.836 27.440 1.00 96.06 100 THR A N 1
ATOM 796 C CA . THR A 1 100 ? -18.005 -2.985 28.858 1.00 96.06 100 THR A CA 1
ATOM 797 C C . THR A 1 100 ? -17.635 -4.352 29.434 1.00 96.06 100 THR A C 1
ATOM 799 O O . THR A 1 100 ? -17.873 -4.607 30.610 1.00 96.06 100 THR A O 1
ATOM 802 N N . GLU A 1 101 ? -17.091 -5.239 28.605 1.00 95.88 101 GLU A N 1
ATOM 803 C CA . GLU A 1 101 ? -16.692 -6.606 28.939 1.00 95.88 101 GLU A CA 1
ATOM 804 C C . GLU A 1 101 ? -15.482 -7.020 28.090 1.00 95.88 101 GLU A C 1
ATOM 806 O O . GLU A 1 101 ? -15.224 -6.435 27.031 1.00 95.88 101 GLU A O 1
ATOM 811 N N . ASP A 1 102 ? -14.771 -8.056 28.530 1.00 96.00 102 ASP A N 1
ATOM 812 C CA . ASP A 1 102 ? -13.651 -8.624 27.784 1.00 96.00 102 ASP A CA 1
ATOM 813 C C . ASP A 1 102 ? -14.135 -9.344 26.521 1.00 96.00 102 ASP A C 1
ATOM 815 O O . ASP A 1 102 ? -15.116 -10.092 26.524 1.00 96.00 102 ASP A O 1
ATOM 819 N N . ARG A 1 103 ? -13.420 -9.133 25.412 1.00 94.56 103 ARG A N 1
ATOM 820 C CA . ARG A 1 103 ? -13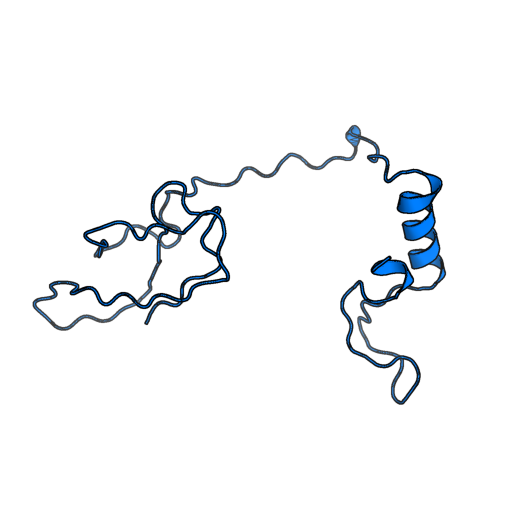.757 -9.690 24.097 1.00 94.56 103 ARG A CA 1
ATOM 821 C C . ARG A 1 103 ? -12.499 -10.156 23.376 1.00 94.56 103 ARG A C 1
ATOM 823 O O . ARG A 1 103 ? -11.446 -9.537 23.479 1.00 94.56 103 ARG A O 1
ATOM 830 N N . TYR A 1 104 ? -12.633 -11.217 22.584 1.00 94.94 104 TYR A N 1
ATOM 831 C CA . TYR A 1 104 ? -11.580 -11.678 21.679 1.00 94.94 104 TYR A CA 1
ATOM 832 C C . TYR A 1 104 ? -11.761 -11.087 20.282 1.00 94.94 104 TYR A C 1
ATOM 834 O O . TYR A 1 104 ? -12.872 -11.035 19.753 1.00 94.94 104 TYR A O 1
ATOM 842 N N . ILE A 1 105 ? -10.651 -10.694 19.659 1.00 93.81 105 ILE A N 1
ATOM 843 C CA . ILE A 1 105 ? -10.620 -10.197 18.283 1.00 93.81 105 ILE A CA 1
ATOM 844 C C . ILE A 1 105 ? -10.334 -11.370 17.346 1.00 93.81 105 ILE A C 1
ATOM 846 O O . ILE A 1 105 ? -9.285 -12.003 17.432 1.00 93.81 105 ILE A O 1
ATOM 850 N N . LYS A 1 106 ? -11.259 -11.642 16.423 1.00 94.75 106 LYS A N 1
ATOM 851 C CA . LYS A 1 106 ? -11.056 -12.630 15.351 1.00 94.75 106 LYS A CA 1
ATOM 852 C C . LYS A 1 106 ? -10.433 -12.008 14.102 1.00 94.75 106 LYS A C 1
ATOM 854 O O . LYS A 1 106 ? -9.661 -12.666 13.41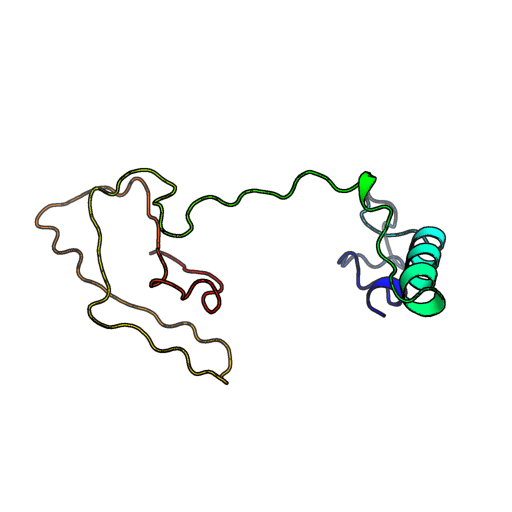1 1.00 94.75 106 LYS A O 1
ATOM 859 N N . ALA A 1 107 ? -10.804 -10.770 13.790 1.00 94.44 107 ALA A N 1
ATOM 860 C CA . ALA A 1 107 ? -10.319 -10.047 12.627 1.00 94.44 107 ALA A CA 1
ATOM 861 C C . ALA A 1 107 ? -10.492 -8.535 12.820 1.00 94.44 107 ALA A C 1
ATOM 863 O O . ALA A 1 107 ? -11.352 -8.098 13.583 1.00 94.44 107 ALA A O 1
ATOM 864 N N . VAL A 1 108 ? -9.677 -7.754 12.110 1.00 94.06 108 VAL A N 1
ATOM 865 C CA . VAL A 1 108 ? -9.732 -6.289 12.087 1.00 94.06 108 VAL A CA 1
ATOM 866 C C . VAL A 1 108 ? -9.649 -5.833 10.638 1.00 94.06 108 VAL A C 1
ATOM 868 O O . VAL A 1 108 ? -8.778 -6.280 9.892 1.00 94.06 108 VAL A O 1
ATOM 871 N N . GLU A 1 109 ? -10.534 -4.922 10.252 1.00 92.81 109 GLU A N 1
ATOM 872 C CA . GLU A 1 109 ? -10.449 -4.191 8.992 1.00 92.81 109 GLU A CA 1
ATOM 873 C C . GLU A 1 109 ? -10.391 -2.698 9.311 1.00 92.81 109 GLU A C 1
ATOM 875 O O . GLU A 1 109 ? -11.271 -2.159 9.980 1.00 92.81 109 GLU A O 1
ATOM 880 N N . VAL A 1 110 ? -9.338 -2.030 8.841 1.00 91.12 110 VAL A N 1
ATOM 881 C CA . VAL A 1 110 ? -9.211 -0.575 8.942 1.00 91.12 110 VAL A CA 1
ATOM 882 C C . VAL A 1 110 ? -9.721 0.024 7.646 1.00 91.12 110 VAL A C 1
ATOM 884 O O . VAL A 1 110 ? -9.256 -0.343 6.565 1.00 91.12 110 VAL A O 1
ATOM 887 N N . LYS A 1 111 ? -10.661 0.965 7.756 1.00 88.81 111 LYS A N 1
ATOM 888 C CA . LYS A 1 111 ? -11.192 1.679 6.599 1.00 88.81 111 LYS A CA 1
ATOM 889 C C . LYS A 1 111 ? -10.734 3.128 6.601 1.00 88.81 111 LYS A C 1
ATOM 891 O O . LYS A 1 111 ? -10.990 3.834 7.577 1.00 88.81 111 LYS A O 1
ATOM 896 N N . PRO A 1 112 ? -10.079 3.586 5.522 1.00 88.56 112 PRO A N 1
ATOM 897 C CA . PRO A 1 112 ? -9.831 5.003 5.341 1.00 88.56 112 PRO A CA 1
ATOM 898 C C . PRO A 1 112 ? -11.162 5.758 5.233 1.00 88.56 112 PRO A C 1
ATOM 900 O O . PRO A 1 112 ? -12.188 5.192 4.846 1.00 88.56 112 PRO A O 1
ATOM 903 N N . ALA A 1 113 ? -11.138 7.047 5.571 1.00 85.06 113 ALA A N 1
ATOM 904 C CA . ALA A 1 113 ? -12.275 7.932 5.351 1.00 85.06 113 ALA A CA 1
ATOM 905 C C . ALA A 1 113 ? -12.739 7.886 3.876 1.00 85.06 113 ALA A C 1
ATOM 907 O O . ALA A 1 113 ? -11.937 7.601 2.976 1.00 85.06 113 ALA A O 1
ATOM 908 N N . PRO A 1 114 ? -14.020 8.180 3.591 1.00 82.75 114 PRO A N 1
ATOM 909 C CA . PRO A 1 114 ? -14.513 8.221 2.220 1.00 82.75 114 PRO A CA 1
ATOM 910 C C . PRO A 1 114 ? -13.603 9.063 1.317 1.00 82.75 114 PRO A C 1
ATOM 912 O O . PRO A 1 114 ? -13.205 10.169 1.674 1.00 82.75 114 PRO A O 1
ATOM 915 N N . ASN A 1 115 ? -13.271 8.527 0.141 1.00 81.56 115 ASN A N 1
ATOM 916 C CA . ASN A 1 115 ? -12.387 9.147 -0.854 1.00 81.56 115 ASN A CA 1
ATOM 917 C C . ASN A 1 115 ? -10.917 9.370 -0.438 1.00 81.56 115 ASN A C 1
ATOM 919 O O . ASN A 1 115 ? -10.178 9.963 -1.218 1.00 81.56 115 ASN A O 1
ATOM 923 N N . SER A 1 116 ? -10.436 8.863 0.706 1.00 87.88 116 SER A N 1
ATOM 924 C CA . SER A 1 116 ? -9.023 9.037 1.106 1.00 87.88 116 SER A CA 1
ATOM 925 C C . SER A 1 116 ? -8.085 7.888 0.701 1.00 87.88 116 SER A C 1
ATOM 927 O O . SER A 1 116 ? -6.891 7.925 0.991 1.00 87.88 116 SER A O 1
ATOM 929 N N . HIS A 1 117 ? -8.575 6.906 -0.063 1.00 84.94 117 HIS A N 1
ATOM 930 C CA . HIS A 1 117 ? -7.764 5.813 -0.628 1.00 84.94 117 HIS A CA 1
ATOM 931 C C . HIS A 1 117 ? -6.622 6.292 -1.543 1.00 84.94 117 HIS A C 1
ATOM 933 O O . HIS A 1 117 ? -5.703 5.531 -1.821 1.00 84.94 117 HIS A O 1
ATOM 939 N N . VAL A 1 118 ? -6.677 7.540 -2.015 1.00 87.19 118 VAL A N 1
ATOM 940 C CA . VAL A 1 118 ? -5.625 8.165 -2.829 1.00 87.19 118 VAL A CA 1
ATOM 941 C C . VAL A 1 118 ? -4.435 8.684 -2.013 1.00 87.19 118 VAL A C 1
ATOM 943 O O . VAL A 1 118 ? -3.391 8.950 -2.597 1.00 87.19 118 VAL A O 1
ATOM 946 N N . VAL A 1 119 ? -4.582 8.848 -0.691 1.00 90.62 119 VAL A N 1
ATOM 947 C CA . VAL A 1 119 ? -3.538 9.418 0.188 1.00 90.62 119 VAL A CA 1
ATOM 948 C C . VAL A 1 119 ? -3.057 8.458 1.277 1.00 90.62 119 VAL A C 1
ATOM 950 O O . VAL A 1 119 ? -2.031 8.709 1.898 1.00 90.62 119 VAL A O 1
ATOM 953 N N . VAL A 1 120 ? -3.769 7.357 1.524 1.00 90.12 120 VAL A N 1
ATOM 954 C CA . VAL A 1 120 ? -3.366 6.350 2.516 1.00 90.12 120 VAL A CA 1
ATOM 955 C C . VAL A 1 120 ? -2.534 5.258 1.847 1.00 90.12 120 VAL A C 1
ATOM 957 O O . VAL A 1 120 ? -3.026 4.560 0.965 1.00 90.12 120 VAL A O 1
ATOM 960 N N . HIS A 1 121 ? -1.294 5.073 2.307 1.00 90.81 121 HIS A N 1
ATOM 961 C CA . HIS A 1 121 ? -0.402 4.025 1.801 1.00 90.81 121 HIS A CA 1
ATOM 962 C C . HIS A 1 121 ? -0.635 2.668 2.487 1.00 90.81 121 HIS A C 1
ATOM 964 O O . HIS A 1 121 ? -0.891 1.661 1.832 1.00 90.81 121 HIS A O 1
ATOM 970 N N . HIS A 1 122 ? -0.587 2.633 3.819 1.00 90.00 122 HIS A N 1
ATOM 971 C CA . HIS A 1 122 ? -0.919 1.453 4.614 1.00 90.00 122 HIS A CA 1
ATOM 972 C C . HIS A 1 122 ? -1.404 1.864 6.006 1.00 90.00 122 HIS A C 1
ATOM 974 O O . HIS A 1 122 ? -1.015 2.908 6.530 1.00 90.00 122 HIS A O 1
ATOM 980 N N . SER A 1 123 ? -2.189 1.006 6.648 1.00 86.50 123 SER A N 1
ATOM 981 C CA . SER A 1 123 ? -2.575 1.141 8.053 1.00 86.50 123 SER A CA 1
ATOM 982 C C . SER A 1 123 ? -2.090 -0.072 8.830 1.00 86.50 123 SER A C 1
ATOM 984 O O . SER A 1 123 ? -2.319 -1.206 8.405 1.00 86.50 123 SER A O 1
ATOM 986 N N . ARG A 1 124 ? -1.463 0.158 9.981 1.00 83.81 124 ARG A N 1
ATOM 987 C CA . ARG A 1 124 ? -1.107 -0.902 10.920 1.00 83.81 124 ARG A CA 1
ATOM 988 C C . ARG A 1 124 ? -2.140 -0.905 12.055 1.00 83.81 124 ARG A C 1
ATOM 990 O O . ARG A 1 124 ? -2.075 -0.006 12.890 1.00 83.81 124 ARG A O 1
ATOM 997 N N . PRO A 1 125 ? -3.098 -1.850 12.081 1.00 77.38 125 PRO A N 1
ATOM 998 C CA . PRO A 1 125 ? -3.917 -2.061 13.272 1.00 77.38 125 PRO A CA 1
ATOM 999 C C . PRO A 1 125 ? -3.035 -2.526 14.452 1.00 77.38 125 PRO A C 1
ATOM 1001 O O . PRO A 1 125 ? -1.903 -2.963 14.206 1.00 77.38 125 PRO A O 1
ATOM 1004 N N . PRO A 1 126 ? -3.512 -2.385 15.705 1.00 64.12 126 PRO A N 1
ATOM 1005 C CA . PRO A 1 126 ? -2.789 -2.828 16.900 1.00 64.12 126 PRO A CA 1
ATOM 1006 C C . PRO A 1 126 ? -2.291 -4.277 16.802 1.00 64.12 126 PRO A C 1
ATOM 1008 O O . PRO A 1 126 ? -3.027 -5.124 16.243 1.00 64.12 126 PRO A O 1
#